Protein AF-A0A2V7K6N4-F1 (afdb_monomer_lite)

Radius of gyration: 15.66 Å; chains: 1; bounding box: 39×27×40 Å

pLDDT: mean 75.0, std 14.48, range [33.69, 92.31]

Structure (mmCIF, N/CA/C/O backbone):
data_AF-A0A2V7K6N4-F1
#
_entry.id   AF-A0A2V7K6N4-F1
#
loop_
_atom_site.group_PDB
_atom_site.id
_atom_site.type_symbol
_atom_site.label_atom_id
_atom_site.label_alt_id
_atom_site.label_comp_id
_atom_site.label_asym_id
_atom_site.label_entity_id
_atom_site.label_seq_id
_atom_site.pdbx_PDB_ins_code
_atom_site.Cartn_x
_atom_site.Cartn_y
_atom_site.Cartn_z
_atom_site.occupancy
_atom_site.B_iso_or_equiv
_atom_site.auth_seq_id
_atom_site.auth_comp_id
_atom_site.auth_asym_id
_atom_site.auth_atom_id
_atom_site.pdbx_PDB_model_num
ATOM 1 N N . MET A 1 1 ? -21.571 -7.717 -23.019 1.00 52.09 1 MET A N 1
ATOM 2 C CA . MET A 1 1 ? -20.991 -6.457 -22.486 1.00 52.09 1 MET A CA 1
ATOM 3 C C . MET A 1 1 ? -20.639 -6.507 -20.994 1.00 52.09 1 MET A C 1
ATOM 5 O O . MET A 1 1 ? -19.637 -5.911 -20.636 1.00 52.09 1 MET A O 1
ATOM 9 N N . LYS A 1 2 ? -21.391 -7.190 -20.110 1.00 54.81 2 LYS A N 1
ATOM 10 C CA . LYS A 1 2 ? -21.030 -7.298 -18.675 1.00 54.81 2 LYS A CA 1
ATOM 11 C C . LYS A 1 2 ? -19.740 -8.098 -18.421 1.00 54.81 2 LYS A C 1
ATOM 13 O O . LYS A 1 2 ? -18.924 -7.679 -17.606 1.00 54.81 2 LYS A O 1
ATOM 18 N N . ASP A 1 3 ? -19.523 -9.176 -19.169 1.00 60.28 3 ASP A N 1
ATOM 19 C CA . ASP A 1 3 ? -18.391 -10.085 -18.933 1.00 60.28 3 ASP A CA 1
ATOM 20 C C . ASP A 1 3 ? -17.033 -9.463 -19.273 1.00 60.28 3 ASP A C 1
ATOM 22 O O . ASP A 1 3 ? -16.061 -9.669 -18.552 1.00 60.28 3 ASP A O 1
ATOM 26 N N . SER A 1 4 ? -16.962 -8.614 -20.304 1.00 67.69 4 SER A N 1
ATOM 27 C CA . SER A 1 4 ? -15.722 -7.918 -20.669 1.00 67.69 4 SER A CA 1
ATOM 28 C C . SER A 1 4 ? -15.277 -6.923 -19.596 1.00 67.69 4 SER A C 1
ATOM 30 O O . SER A 1 4 ? -14.083 -6.786 -19.346 1.00 67.69 4 SER A O 1
ATOM 32 N N . VAL A 1 5 ? -16.220 -6.268 -18.911 1.00 69.31 5 VAL A N 1
ATOM 33 C CA . VAL A 1 5 ? -15.918 -5.344 -17.806 1.00 69.31 5 VAL A CA 1
ATOM 34 C C . VAL A 1 5 ? -15.395 -6.101 -16.587 1.00 69.31 5 VAL A C 1
ATOM 36 O O . VAL A 1 5 ? -14.442 -5.653 -15.951 1.00 69.31 5 VAL A O 1
ATOM 39 N N . VAL A 1 6 ? -15.981 -7.258 -16.267 1.00 65.75 6 VAL A N 1
ATOM 40 C CA . VAL A 1 6 ? -15.510 -8.108 -15.162 1.00 65.75 6 VAL A CA 1
ATOM 41 C C . VAL A 1 6 ? -14.110 -8.640 -15.460 1.00 65.75 6 VAL A C 1
ATOM 43 O O . VAL A 1 6 ? -13.224 -8.500 -14.623 1.00 65.75 6 VAL A O 1
ATOM 46 N N . VAL A 1 7 ? -13.876 -9.159 -16.667 1.00 67.25 7 VAL A N 1
ATOM 47 C CA . VAL A 1 7 ? -12.550 -9.626 -17.098 1.00 67.25 7 VAL A CA 1
ATOM 48 C C . VAL A 1 7 ? -11.526 -8.494 -17.055 1.00 67.25 7 VAL A C 1
ATOM 50 O O . VAL A 1 7 ? -10.430 -8.688 -16.542 1.00 67.25 7 VAL A O 1
ATOM 53 N N . MET A 1 8 ? -11.877 -7.291 -17.515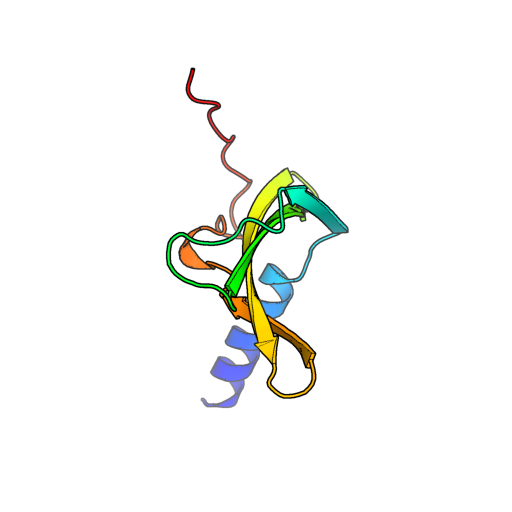 1.00 66.19 8 MET A N 1
ATOM 54 C CA . MET A 1 8 ? -10.980 -6.134 -17.467 1.00 66.19 8 MET A CA 1
ATOM 55 C C . MET A 1 8 ? -10.616 -5.748 -16.026 1.00 66.19 8 MET A C 1
ATOM 57 O O . MET A 1 8 ? -9.447 -5.510 -15.731 1.00 66.19 8 MET A O 1
ATOM 61 N N . ARG A 1 9 ? -11.592 -5.741 -15.109 1.00 64.31 9 ARG A N 1
ATOM 62 C CA . ARG A 1 9 ? -11.372 -5.437 -13.684 1.00 64.31 9 ARG A CA 1
ATOM 63 C C . ARG A 1 9 ? -10.529 -6.502 -12.989 1.00 64.31 9 ARG A C 1
ATOM 65 O O . ARG A 1 9 ? -9.603 -6.154 -12.266 1.00 64.31 9 ARG A O 1
ATOM 72 N N . VAL A 1 10 ? -10.807 -7.781 -13.238 1.00 64.06 10 VAL A N 1
ATOM 73 C CA . VAL A 1 10 ? -10.036 -8.901 -12.675 1.00 64.06 10 VAL A CA 1
ATOM 74 C C . VAL A 1 10 ? -8.610 -8.913 -13.222 1.00 64.06 10 VAL A C 1
ATOM 76 O O . VAL A 1 10 ? -7.672 -9.140 -12.465 1.00 64.06 10 VAL A O 1
ATOM 79 N N . SER A 1 11 ? -8.417 -8.620 -14.507 1.00 65.69 11 SER A N 1
ATOM 80 C CA . SER A 1 11 ? -7.085 -8.511 -15.108 1.00 65.69 11 SER A CA 1
ATOM 81 C C . SER A 1 11 ? -6.303 -7.326 -14.552 1.00 65.69 11 SER A C 1
ATOM 83 O O . SER A 1 11 ? -5.136 -7.489 -14.209 1.00 65.69 11 SER A O 1
ATOM 85 N N . ALA A 1 12 ? -6.944 -6.166 -14.374 1.00 60.75 12 ALA A N 1
ATOM 86 C CA . ALA A 1 12 ? -6.325 -5.038 -13.687 1.00 60.75 12 ALA A CA 1
ATOM 87 C C . ALA A 1 12 ? -5.912 -5.439 -12.263 1.00 60.75 12 ALA A C 1
ATOM 89 O O . ALA A 1 12 ? -4.753 -5.271 -11.901 1.00 60.75 12 ALA A O 1
ATOM 90 N N . MET A 1 13 ? -6.808 -6.064 -11.493 1.00 59.88 13 MET A N 1
ATOM 91 C CA . MET A 1 13 ? -6.497 -6.563 -10.149 1.00 59.88 13 MET A CA 1
ATOM 92 C C . MET A 1 13 ? -5.332 -7.557 -10.150 1.00 59.88 13 MET A C 1
ATOM 94 O O . MET A 1 13 ? -4.425 -7.405 -9.346 1.00 59.88 13 MET A O 1
ATOM 98 N N . ARG A 1 14 ? -5.291 -8.530 -11.068 1.00 60.88 14 ARG A N 1
ATOM 99 C CA . ARG A 1 14 ? -4.170 -9.482 -11.185 1.00 60.88 14 ARG A CA 1
ATOM 100 C C . ARG A 1 14 ? -2.847 -8.789 -11.478 1.00 60.88 14 ARG A C 1
ATOM 102 O O . ARG A 1 14 ? -1.841 -9.149 -10.888 1.00 60.88 14 ARG A O 1
ATOM 109 N N . VAL A 1 15 ? -2.852 -7.782 -12.344 1.00 62.59 15 VAL A N 1
ATOM 110 C CA . VAL A 1 15 ? -1.665 -6.975 -12.646 1.00 62.59 15 VAL A CA 1
ATOM 111 C C . VAL A 1 15 ? -1.230 -6.155 -11.422 1.00 62.59 15 VAL A C 1
ATOM 113 O O . VAL A 1 15 ? -0.038 -6.057 -11.141 1.00 62.59 15 VAL A O 1
ATOM 116 N N . TYR A 1 16 ? -2.182 -5.616 -10.656 1.00 58.09 16 TYR A N 1
ATOM 117 C CA . TYR A 1 16 ? -1.914 -4.919 -9.396 1.00 58.09 16 TYR A CA 1
ATOM 118 C C . TYR A 1 16 ? -1.524 -5.847 -8.244 1.00 58.09 16 TYR A C 1
ATOM 120 O O . TYR A 1 16 ? -0.989 -5.338 -7.274 1.00 58.09 16 TYR A O 1
ATOM 128 N N . LEU A 1 17 ? -1.789 -7.153 -8.322 1.00 62.28 17 LEU A N 1
ATOM 129 C CA . LEU A 1 17 ? -1.461 -8.148 -7.291 1.00 62.28 17 LEU A CA 1
ATOM 130 C C . LEU A 1 17 ? -0.255 -9.022 -7.665 1.00 62.28 17 LEU A C 1
ATOM 132 O O . LEU A 1 17 ? 0.131 -9.890 -6.885 1.00 62.28 17 LEU A O 1
ATOM 136 N N . ASN A 1 18 ? 0.328 -8.823 -8.852 1.00 65.44 18 ASN A N 1
ATOM 137 C CA . ASN A 1 18 ? 1.517 -9.542 -9.297 1.00 65.44 18 ASN A CA 1
ATOM 138 C C . ASN A 1 18 ? 2.772 -8.966 -8.623 1.00 65.44 18 ASN A C 1
ATOM 140 O O . ASN A 1 18 ? 3.589 -8.282 -9.244 1.00 65.44 18 ASN A O 1
ATOM 144 N N . HIS A 1 19 ? 2.887 -9.205 -7.321 1.00 62.50 19 HIS A N 1
ATOM 145 C CA . HIS A 1 19 ? 4.034 -8.839 -6.504 1.00 62.50 19 HIS A CA 1
ATOM 146 C C . HIS A 1 19 ? 4.757 -10.096 -6.050 1.00 62.50 19 HIS A C 1
ATOM 148 O O . HIS A 1 19 ? 4.144 -11.022 -5.526 1.00 62.50 19 HIS A O 1
ATOM 154 N N . VAL A 1 20 ? 6.073 -10.108 -6.238 1.00 67.50 20 VAL A N 1
ATOM 155 C CA . VAL A 1 20 ? 6.956 -11.232 -5.879 1.00 67.50 20 VAL A CA 1
ATOM 156 C C . VAL A 1 20 ? 7.263 -11.271 -4.381 1.00 67.50 20 VAL A C 1
ATOM 158 O O . VAL A 1 20 ? 7.684 -12.299 -3.860 1.00 67.50 20 VAL A O 1
ATOM 161 N N . GLY A 1 21 ? 7.006 -10.170 -3.675 1.00 76.50 21 GLY A N 1
ATOM 162 C CA . GLY A 1 21 ? 7.185 -10.062 -2.236 1.00 76.50 21 GLY A CA 1
ATOM 163 C C . GLY A 1 21 ? 6.705 -8.717 -1.702 1.00 76.50 21 GLY A C 1
ATOM 164 O O . GLY A 1 21 ? 6.479 -7.767 -2.458 1.00 76.50 21 GLY A O 1
ATOM 165 N N . TYR A 1 22 ? 6.555 -8.635 -0.384 1.00 82.31 22 TYR A N 1
ATOM 166 C CA . TYR A 1 22 ? 6.278 -7.389 0.320 1.00 82.31 22 TYR A CA 1
ATOM 167 C C . TYR A 1 22 ? 7.010 -7.359 1.662 1.00 82.31 22 TYR A C 1
ATOM 169 O O . TYR A 1 22 ? 7.300 -8.401 2.252 1.00 82.31 22 TYR A O 1
ATOM 177 N N . ARG A 1 23 ? 7.296 -6.157 2.161 1.00 86.12 23 ARG A N 1
ATOM 178 C CA . ARG A 1 23 ? 7.930 -5.928 3.460 1.00 86.12 23 ARG A CA 1
ATOM 179 C C . ARG A 1 23 ? 7.340 -4.684 4.108 1.00 86.12 23 ARG A C 1
ATOM 181 O O . ARG A 1 23 ? 7.310 -3.624 3.496 1.00 86.12 23 ARG A O 1
ATOM 188 N N . ILE A 1 24 ? 6.889 -4.785 5.355 1.00 86.69 24 ILE A N 1
ATOM 189 C CA . ILE A 1 24 ? 6.519 -3.595 6.131 1.00 86.69 24 ILE A CA 1
ATOM 190 C C . ILE A 1 24 ? 7.813 -2.867 6.492 1.00 86.69 24 ILE A C 1
ATOM 192 O O . ILE A 1 24 ? 8.713 -3.465 7.080 1.00 86.69 24 ILE A O 1
ATOM 196 N N . ILE A 1 25 ? 7.915 -1.597 6.110 1.00 91.12 25 ILE A N 1
ATOM 197 C CA . ILE A 1 25 ? 9.109 -0.778 6.353 1.00 91.12 25 ILE A CA 1
ATOM 198 C C . ILE A 1 25 ? 8.876 0.310 7.394 1.00 91.12 25 ILE A C 1
ATOM 200 O O . ILE A 1 25 ? 9.837 0.802 7.974 1.00 91.12 25 ILE A O 1
ATOM 204 N N . GLU A 1 26 ? 7.616 0.671 7.642 1.00 91.31 26 GLU A N 1
ATOM 205 C CA . GLU A 1 26 ? 7.244 1.666 8.645 1.00 91.31 26 GLU A CA 1
ATOM 206 C C . GLU A 1 26 ? 5.817 1.410 9.158 1.00 91.31 26 GLU A C 1
ATOM 208 O O . GLU A 1 26 ? 4.938 1.006 8.389 1.00 91.31 26 GLU A O 1
ATOM 213 N N . GLY A 1 27 ? 5.591 1.671 10.448 1.00 87.12 27 GLY A N 1
ATOM 214 C CA . GLY A 1 27 ? 4.292 1.586 11.117 1.00 87.12 27 GLY A CA 1
ATOM 215 C C . GLY A 1 27 ? 4.230 0.574 12.274 1.00 87.12 27 GLY A C 1
ATOM 216 O O . GLY A 1 27 ? 5.192 -0.162 12.499 1.00 87.12 27 GLY A O 1
ATOM 217 N N . PRO A 1 28 ? 3.109 0.530 13.021 1.00 89.06 28 PRO A N 1
ATOM 218 C CA . PRO A 1 28 ? 1.894 1.324 12.814 1.00 89.06 28 PRO A CA 1
ATOM 219 C C . PRO A 1 28 ? 2.116 2.812 13.117 1.00 89.06 28 PRO A C 1
ATOM 221 O O . PRO A 1 28 ? 2.536 3.175 14.213 1.00 89.06 28 PRO A O 1
ATOM 224 N N . LEU A 1 29 ? 1.826 3.675 12.145 1.00 88.50 29 LEU A N 1
ATOM 225 C CA . LEU A 1 29 ? 1.826 5.124 12.318 1.00 88.50 29 LEU A CA 1
ATOM 226 C C . LEU A 1 29 ? 0.404 5.559 12.643 1.00 88.50 29 LEU A C 1
ATOM 228 O O . LEU A 1 29 ? -0.509 5.345 11.848 1.00 88.50 29 LEU A O 1
ATOM 232 N N . GLN A 1 30 ? 0.195 6.153 13.811 1.00 84.06 30 GLN A N 1
ATOM 233 C CA . GLN A 1 30 ? -1.128 6.644 14.173 1.00 84.06 30 GLN A CA 1
ATOM 234 C C . GLN A 1 30 ? -1.398 7.964 13.448 1.00 84.06 30 GLN A C 1
ATOM 236 O O . GLN A 1 30 ? -0.615 8.910 13.559 1.00 84.06 30 GLN A O 1
ATOM 241 N N . ALA A 1 31 ? -2.497 8.032 12.697 1.00 67.69 31 ALA A N 1
ATOM 242 C CA . ALA A 1 31 ? -2.884 9.268 12.033 1.00 67.69 31 ALA A CA 1
ATOM 243 C C . ALA A 1 31 ? -3.300 10.322 13.085 1.00 67.69 31 ALA A C 1
ATOM 245 O O . ALA A 1 31 ? -4.018 9.989 14.038 1.00 67.69 31 ALA A O 1
ATOM 246 N N . PRO A 1 32 ? -2.888 11.599 12.951 1.00 68.00 32 PRO A N 1
ATOM 247 C CA . PRO A 1 32 ? -3.274 12.643 13.896 1.00 68.00 32 PRO A CA 1
ATOM 248 C C . PRO A 1 32 ? -4.801 12.750 14.010 1.00 68.00 32 PRO A C 1
ATOM 250 O O . PRO A 1 32 ? -5.492 13.021 13.032 1.00 68.00 32 PRO A O 1
ATOM 253 N N . GLY A 1 33 ? -5.337 12.524 15.211 1.00 71.88 33 GLY A N 1
ATOM 254 C CA . GLY A 1 33 ? -6.775 12.618 15.483 1.00 71.88 33 GLY A CA 1
ATOM 255 C C . GLY A 1 33 ? -7.603 11.361 15.182 1.00 71.88 33 GLY A C 1
ATOM 256 O O . GLY A 1 33 ? -8.793 11.362 15.489 1.00 71.88 33 GLY A O 1
ATOM 257 N N . GLN A 1 34 ? -7.012 10.275 14.667 1.00 75.00 34 GLN A N 1
ATOM 258 C CA . GLN A 1 34 ? -7.712 9.000 14.452 1.00 75.00 34 GLN A CA 1
ATOM 259 C C . GLN A 1 34 ? -7.097 7.902 15.323 1.00 75.00 34 GLN A C 1
ATOM 261 O O . GLN A 1 34 ? -5.972 7.463 15.107 1.00 75.00 34 GLN A O 1
ATOM 266 N N . ARG A 1 35 ? -7.837 7.455 16.346 1.00 75.50 35 ARG A N 1
ATOM 267 C CA . ARG A 1 35 ? -7.346 6.423 17.279 1.00 75.50 35 ARG A CA 1
ATOM 268 C C . ARG A 1 35 ? -7.442 5.009 16.718 1.00 75.50 35 ARG A C 1
ATOM 270 O O . ARG A 1 35 ? -6.629 4.167 17.085 1.00 75.50 35 ARG A O 1
ATOM 277 N N . ASP A 1 36 ? -8.403 4.785 15.828 1.00 86.62 36 ASP A N 1
ATOM 278 C CA . ASP A 1 36 ? -8.757 3.452 15.340 1.00 86.62 36 ASP A CA 1
ATOM 279 C C . ASP A 1 36 ? -8.169 3.129 13.965 1.00 86.62 36 ASP A C 1
ATOM 281 O O . ASP A 1 36 ? -8.328 2.000 13.505 1.00 86.62 36 ASP A O 1
ATOM 285 N N . ILE A 1 37 ? -7.492 4.093 13.330 1.00 89.50 37 ILE A N 1
ATOM 286 C CA . ILE A 1 37 ? -6.827 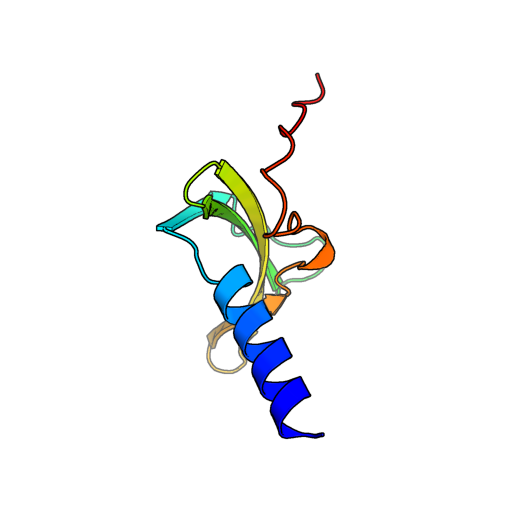3.936 12.036 1.00 89.50 37 ILE A CA 1
ATOM 287 C C . ILE A 1 37 ? -5.325 4.107 12.234 1.00 89.50 37 ILE A C 1
ATOM 289 O O . ILE A 1 37 ? -4.863 5.080 12.837 1.00 89.50 37 ILE A O 1
ATOM 293 N N . VAL A 1 38 ? -4.565 3.148 11.718 1.00 92.31 38 VAL A N 1
ATOM 294 C CA . VAL A 1 38 ? -3.107 3.220 11.658 1.00 92.31 38 VAL A CA 1
ATOM 295 C C . VAL A 1 38 ? -2.639 2.984 10.233 1.00 92.31 38 VAL A C 1
ATOM 297 O O . VAL A 1 38 ? -3.180 2.144 9.514 1.00 92.31 38 VAL A O 1
ATOM 300 N N . THR A 1 39 ? -1.606 3.714 9.844 1.00 92.12 39 THR A N 1
ATOM 301 C CA . THR A 1 39 ? -0.997 3.628 8.524 1.00 92.12 39 THR A CA 1
ATOM 302 C C . THR A 1 39 ? 0.272 2.788 8.596 1.00 92.12 39 THR A C 1
ATOM 304 O O . THR A 1 39 ? 1.105 2.945 9.491 1.00 92.12 39 THR A O 1
ATOM 307 N N . PHE A 1 40 ? 0.449 1.917 7.613 1.00 90.69 40 PHE A N 1
ATOM 308 C CA . PHE A 1 40 ? 1.683 1.192 7.352 1.00 90.69 40 PHE A CA 1
ATOM 309 C C . PHE A 1 40 ? 2.265 1.633 6.018 1.00 90.69 40 PHE A C 1
ATOM 311 O O . PHE A 1 40 ? 1.534 1.848 5.049 1.00 90.69 40 PHE A O 1
ATOM 318 N N . ARG A 1 41 ? 3.592 1.711 5.941 1.00 91.44 41 ARG A N 1
ATOM 319 C CA . ARG A 1 41 ? 4.297 1.771 4.661 1.00 91.44 41 ARG A CA 1
ATOM 320 C C . ARG A 1 41 ? 4.839 0.395 4.356 1.00 91.44 41 ARG A C 1
ATOM 322 O O . ARG A 1 41 ? 5.622 -0.172 5.119 1.00 91.44 41 ARG A O 1
ATOM 329 N N . VAL A 1 42 ? 4.403 -0.129 3.227 1.00 88.06 42 VAL A N 1
ATOM 330 C CA . VAL A 1 42 ? 4.725 -1.462 2.752 1.00 88.06 42 VAL A CA 1
ATOM 331 C C . VAL A 1 42 ? 5.538 -1.312 1.484 1.00 88.06 42 VAL A C 1
ATOM 333 O O . VAL A 1 42 ? 5.079 -0.774 0.483 1.00 88.06 42 VAL A O 1
ATOM 336 N N . GLU A 1 43 ? 6.772 -1.767 1.536 1.00 87.94 43 GLU A N 1
ATOM 337 C CA . GLU A 1 43 ? 7.603 -1.948 0.366 1.00 87.94 43 GLU A CA 1
ATOM 338 C C . GLU A 1 43 ? 7.086 -3.153 -0.427 1.00 87.94 43 GLU A C 1
ATOM 340 O O . GLU A 1 43 ? 7.024 -4.268 0.084 1.00 87.94 43 GLU A O 1
ATOM 345 N N . MET A 1 44 ? 6.687 -2.917 -1.669 1.00 84.75 44 MET A N 1
ATOM 346 C CA . MET A 1 44 ? 6.143 -3.898 -2.597 1.00 84.75 44 MET A CA 1
ATOM 347 C C . MET A 1 44 ? 7.187 -4.193 -3.672 1.00 84.75 44 MET A C 1
ATOM 349 O O . MET A 1 44 ? 7.671 -3.272 -4.337 1.00 84.75 44 MET A O 1
ATOM 353 N N . GLN A 1 45 ? 7.511 -5.469 -3.870 1.00 82.06 45 GLN A N 1
ATOM 354 C CA . GLN A 1 45 ? 8.460 -5.919 -4.887 1.00 82.06 45 GLN A CA 1
ATOM 355 C C . GLN A 1 45 ? 7.720 -6.368 -6.150 1.00 82.06 45 GLN A C 1
ATOM 357 O O .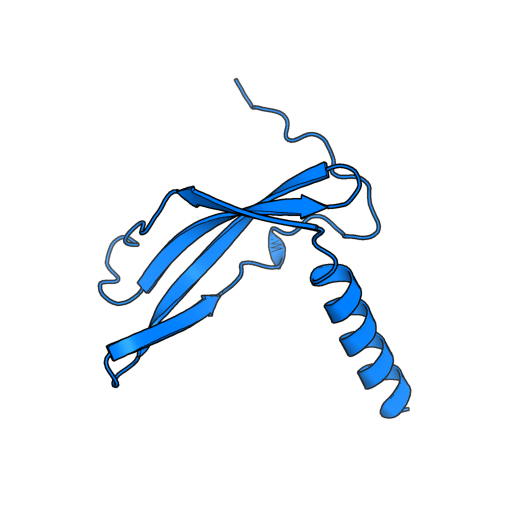 GLN A 1 45 ? 6.798 -7.184 -6.104 1.00 82.06 45 GLN A O 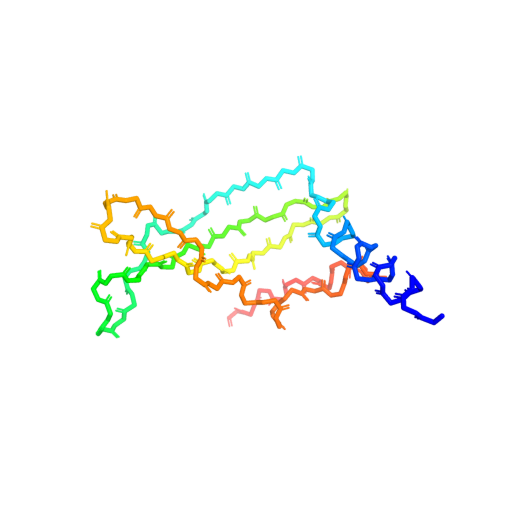1
ATOM 362 N N . ARG A 1 46 ? 8.148 -5.844 -7.295 1.00 78.69 46 ARG A N 1
ATOM 363 C CA . ARG A 1 46 ? 7.802 -6.292 -8.647 1.00 78.69 46 ARG A CA 1
ATOM 364 C C . ARG A 1 46 ? 9.050 -6.883 -9.301 1.00 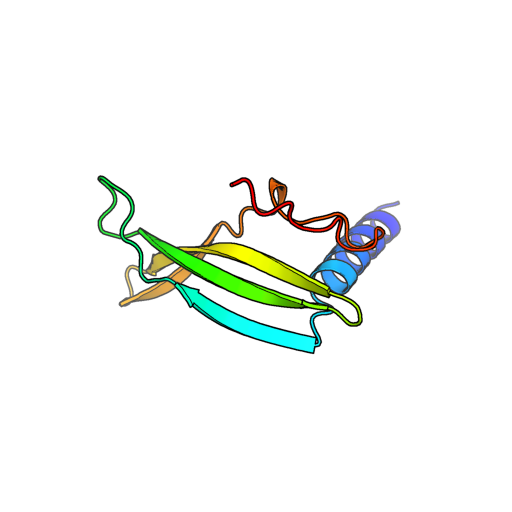78.69 46 ARG A C 1
ATOM 366 O O . ARG A 1 46 ? 10.162 -6.628 -8.851 1.00 78.69 46 ARG A O 1
ATOM 373 N N . GLU A 1 47 ? 8.863 -7.613 -10.397 1.00 72.94 47 GLU A N 1
ATOM 374 C CA . GLU A 1 47 ? 9.936 -8.315 -11.123 1.00 72.94 47 GLU A CA 1
ATOM 375 C C . GLU A 1 47 ? 11.161 -7.433 -11.441 1.00 72.94 47 GLU A C 1
ATOM 377 O O . GLU A 1 47 ? 12.293 -7.912 -11.440 1.00 72.94 47 GLU A O 1
ATOM 382 N N . HIS A 1 48 ? 10.955 -6.130 -11.657 1.00 72.94 48 HIS A N 1
ATOM 383 C CA . HIS A 1 48 ? 12.020 -5.198 -12.043 1.00 72.94 48 HIS A CA 1
ATOM 384 C C . HIS A 1 48 ? 12.100 -3.931 -11.184 1.00 72.94 48 HIS A C 1
ATOM 386 O O . HIS A 1 48 ? 12.831 -3.006 -11.538 1.00 72.94 48 HIS A O 1
ATOM 392 N N . CYS A 1 49 ? 11.339 -3.837 -10.090 1.00 77.38 49 CYS A N 1
ATOM 393 C CA . CYS A 1 49 ? 11.416 -2.678 -9.206 1.00 77.38 49 CYS A CA 1
ATOM 394 C C . CYS A 1 49 ? 10.718 -2.871 -7.866 1.00 77.38 49 CYS A C 1
ATOM 396 O O . CYS A 1 49 ? 9.841 -3.714 -7.703 1.00 77.38 49 CYS A O 1
ATOM 398 N N . THR A 1 50 ? 11.052 -1.985 -6.938 1.00 83.12 50 THR A N 1
ATOM 399 C CA . THR A 1 50 ? 10.435 -1.899 -5.622 1.00 83.12 50 THR A CA 1
ATOM 400 C C . THR A 1 50 ? 9.773 -0.533 -5.472 1.00 83.12 50 THR A C 1
ATOM 402 O O . THR A 1 50 ? 10.328 0.475 -5.909 1.00 83.12 50 THR A O 1
ATOM 405 N N . TYR A 1 51 ? 8.589 -0.477 -4.867 1.00 82.81 51 TYR A N 1
ATOM 406 C CA . TYR A 1 51 ? 7.929 0.786 -4.532 1.00 82.81 51 TYR A CA 1
ATOM 407 C C . TYR A 1 51 ? 7.290 0.716 -3.148 1.00 82.81 51 TYR A C 1
ATOM 409 O O . TYR A 1 51 ? 7.014 -0.364 -2.641 1.00 82.81 51 TYR A O 1
ATOM 417 N N . VAL A 1 52 ? 7.047 1.870 -2.530 1.00 87.38 52 VAL A N 1
ATOM 418 C CA . VAL A 1 52 ? 6.434 1.944 -1.199 1.00 87.38 52 VAL A CA 1
ATOM 419 C C . VAL A 1 52 ? 4.968 2.314 -1.339 1.00 87.38 52 VAL A C 1
ATOM 421 O O . VAL A 1 52 ? 4.649 3.356 -1.905 1.00 87.38 52 VAL A O 1
ATOM 424 N N . GLN A 1 53 ? 4.097 1.475 -0.790 1.00 87.94 53 GLN A N 1
ATOM 425 C CA . GLN A 1 53 ? 2.661 1.673 -0.742 1.00 87.94 53 GLN A CA 1
ATOM 426 C C . GLN A 1 53 ? 2.196 1.968 0.679 1.00 87.94 53 GLN A C 1
ATOM 428 O O . GLN A 1 53 ? 2.655 1.345 1.635 1.00 87.94 53 GLN A O 1
ATOM 433 N N . ARG A 1 54 ? 1.258 2.902 0.821 1.00 90.44 54 ARG A N 1
ATOM 434 C CA . ARG A 1 54 ? 0.594 3.169 2.097 1.00 90.44 54 ARG A CA 1
ATOM 435 C C . ARG A 1 54 ? -0.658 2.312 2.228 1.00 90.44 54 ARG A C 1
ATOM 437 O O . ARG A 1 54 ? -1.433 2.216 1.278 1.00 90.44 54 ARG A O 1
ATOM 444 N N . PHE A 1 55 ? -0.822 1.710 3.399 1.00 90.06 55 PHE A N 1
ATOM 445 C CA . PHE A 1 55 ? -1.990 0.934 3.792 1.00 90.06 55 PHE A CA 1
ATOM 446 C C . PHE A 1 55 ? -2.543 1.507 5.085 1.00 90.06 55 PHE A C 1
ATOM 448 O O . PHE A 1 55 ? -1.860 1.471 6.108 1.00 90.06 55 PHE A O 1
ATOM 455 N N . ASP A 1 56 ? -3.783 1.965 5.047 1.00 91.31 56 ASP A N 1
ATOM 456 C CA . ASP A 1 56 ? -4.524 2.302 6.249 1.00 91.31 56 ASP A CA 1
ATOM 457 C C . ASP A 1 56 ? -5.264 1.055 6.708 1.00 91.31 56 ASP A C 1
ATOM 459 O O . ASP A 1 56 ? -5.976 0.410 5.934 1.00 91.31 56 ASP A O 1
ATOM 463 N N . VAL A 1 57 ? -5.098 0.695 7.977 1.00 90.50 57 VAL A N 1
ATOM 464 C CA . VAL A 1 57 ? -5.868 -0.373 8.606 1.00 90.50 57 VAL A CA 1
ATOM 465 C C . VAL A 1 57 ? -6.664 0.187 9.766 1.00 90.50 57 VAL A C 1
ATOM 467 O O . VAL A 1 57 ? -6.167 0.980 10.564 1.00 90.50 57 VAL A O 1
ATOM 470 N N . GLN A 1 58 ? -7.910 -0.255 9.861 1.00 91.00 58 GLN A N 1
ATOM 471 C CA . GLN A 1 58 ? -8.826 0.132 10.916 1.00 91.00 58 GLN A CA 1
ATOM 472 C C . GLN A 1 58 ? -9.136 -1.044 11.832 1.00 91.00 58 GLN A C 1
ATOM 474 O O . GLN A 1 58 ? -9.273 -2.191 11.384 1.00 91.00 58 GLN A O 1
ATOM 479 N N . ARG A 1 59 ? -9.277 -0.759 13.126 1.00 89.50 59 ARG A N 1
ATOM 480 C CA . ARG A 1 59 ? -9.687 -1.766 14.101 1.00 89.50 59 ARG A CA 1
ATOM 481 C C . ARG A 1 59 ? -11.164 -2.105 13.914 1.00 89.50 59 ARG A C 1
ATOM 483 O O . ARG A 1 59 ? -12.026 -1.230 13.894 1.00 89.50 59 ARG A O 1
ATOM 490 N N . THR A 1 60 ? -11.479 -3.387 13.789 1.00 88.81 60 THR A N 1
ATOM 491 C CA . THR A 1 60 ? -12.868 -3.844 13.710 1.00 88.81 60 THR A CA 1
ATOM 492 C C . THR A 1 60 ? -13.495 -3.858 15.102 1.00 88.81 60 THR A C 1
ATOM 494 O O . THR A 1 60 ? -12.810 -4.000 16.118 1.00 88.81 60 THR A O 1
ATOM 497 N N . ARG A 1 61 ? -14.831 -3.791 15.170 1.00 87.12 61 ARG A N 1
ATOM 498 C CA . ARG A 1 61 ? -15.571 -3.909 16.444 1.00 87.12 61 ARG A CA 1
ATOM 499 C C . ARG A 1 61 ? -15.314 -5.234 17.174 1.00 87.12 61 ARG A C 1
ATOM 501 O O . ARG A 1 61 ? -15.478 -5.299 18.384 1.00 87.12 61 ARG A O 1
ATOM 508 N N . GLN A 1 62 ? -14.907 -6.271 16.442 1.00 89.12 62 GLN A N 1
ATOM 509 C CA . GLN A 1 62 ? -14.572 -7.595 16.975 1.00 89.12 62 GLN A CA 1
ATOM 510 C C . GLN A 1 62 ? -13.094 -7.713 17.399 1.00 89.12 62 GLN A C 1
ATOM 512 O O . GLN A 1 62 ? -12.659 -8.785 17.800 1.00 89.12 62 GLN A O 1
ATOM 517 N N . GLY A 1 63 ? -12.315 -6.626 17.326 1.00 83.88 63 GLY A N 1
ATOM 518 C CA . GLY A 1 63 ? -10.925 -6.579 17.791 1.00 83.88 63 GLY A CA 1
ATOM 519 C C . GLY A 1 63 ? -9.873 -7.005 16.763 1.00 83.88 63 GLY A C 1
ATOM 520 O O . GLY A 1 63 ? -8.692 -7.034 17.103 1.00 83.88 63 GLY A O 1
ATOM 521 N N . GLY A 1 64 ? -10.278 -7.297 15.524 1.00 86.88 64 GLY A N 1
ATOM 522 C CA . GLY A 1 64 ? -9.372 -7.559 14.404 1.00 86.88 64 GLY A CA 1
ATOM 523 C C . GLY A 1 64 ? -8.929 -6.281 13.691 1.00 86.88 64 GLY A C 1
ATOM 524 O O . GLY A 1 64 ? -9.349 -5.180 14.044 1.00 86.88 64 GLY A O 1
ATOM 525 N N . TRP A 1 65 ? -8.117 -6.434 12.649 1.00 85.88 65 TRP A N 1
ATOM 526 C CA . TRP A 1 65 ? -7.706 -5.344 11.764 1.00 85.88 65 TRP A CA 1
ATOM 527 C C . TRP A 1 65 ? -8.235 -5.590 10.359 1.00 85.88 65 TRP A C 1
ATOM 529 O O . TRP A 1 65 ? -8.226 -6.721 9.876 1.00 85.88 65 TRP A O 1
ATOM 539 N N . MET A 1 66 ? -8.698 -4.531 9.709 1.00 88.44 66 MET A N 1
ATOM 540 C CA . MET A 1 66 ? -9.168 -4.568 8.332 1.00 88.44 66 MET A CA 1
ATOM 541 C C . MET A 1 66 ? -8.489 -3.456 7.544 1.00 88.44 66 MET A C 1
ATOM 543 O O . MET A 1 66 ? -8.371 -2.341 8.042 1.00 88.44 66 MET A O 1
ATOM 547 N N . VAL A 1 67 ? -8.079 -3.748 6.311 1.00 88.94 67 VAL A N 1
ATOM 548 C CA . VAL A 1 67 ? -7.597 -2.722 5.380 1.00 88.94 67 VAL A CA 1
ATOM 549 C C . VAL A 1 67 ? -8.741 -1.753 5.079 1.00 88.94 67 VAL A C 1
ATOM 551 O O . VAL A 1 67 ? -9.795 -2.167 4.597 1.00 88.94 67 VAL A O 1
ATOM 554 N N . ALA A 1 68 ? -8.534 -0.484 5.417 1.00 88.25 68 ALA A N 1
ATOM 555 C CA . ALA A 1 68 ? -9.454 0.620 5.180 1.00 88.25 68 ALA A CA 1
ATOM 556 C C . ALA A 1 68 ? -9.148 1.319 3.848 1.00 88.25 68 ALA A C 1
ATOM 558 O O . ALA A 1 68 ? -10.073 1.587 3.085 1.00 88.25 68 ALA A O 1
ATOM 559 N N . ASP A 1 69 ? -7.866 1.547 3.546 1.00 87.75 69 ASP A N 1
ATOM 560 C CA . ASP A 1 69 ? -7.410 2.146 2.288 1.00 87.75 69 ASP A CA 1
ATOM 561 C C . ASP A 1 69 ? -6.033 1.589 1.880 1.00 87.75 69 ASP A C 1
ATOM 563 O O . ASP A 1 69 ? -5.229 1.177 2.716 1.00 87.75 69 ASP A O 1
ATOM 567 N N . VAL A 1 70 ? -5.770 1.555 0.575 1.00 84.06 70 VAL A N 1
ATOM 568 C CA . VAL A 1 70 ? -4.500 1.145 -0.042 1.00 84.06 70 VAL A CA 1
ATOM 569 C C . VAL A 1 70 ? -3.927 2.272 -0.905 1.00 84.06 70 VAL A C 1
ATOM 571 O O . VAL A 1 70 ? -2.950 2.036 -1.597 1.00 84.06 70 VAL A O 1
ATOM 574 N N . HIS A 1 71 ? -4.496 3.485 -0.901 1.00 85.38 71 HIS A N 1
ATOM 575 C CA . HIS A 1 71 ? -3.985 4.663 -1.622 1.00 85.38 71 HIS A CA 1
ATOM 576 C C . HIS A 1 71 ? -3.532 4.347 -3.057 1.00 85.38 71 HIS A C 1
ATOM 578 O O . HIS A 1 71 ? -2.380 4.586 -3.446 1.00 85.38 71 HIS A O 1
ATOM 584 N N . ILE A 1 72 ? -4.422 3.721 -3.835 1.00 79.50 72 ILE A N 1
ATOM 585 C CA . ILE A 1 72 ? -4.115 3.201 -5.175 1.00 79.50 72 ILE A CA 1
ATOM 586 C C . ILE A 1 72 ? -3.721 4.297 -6.170 1.00 79.50 72 ILE A C 1
ATOM 588 O O . ILE A 1 72 ? -3.017 4.027 -7.141 1.00 79.50 72 ILE A O 1
ATOM 592 N N . GLU A 1 73 ? -4.131 5.537 -5.911 1.00 78.94 73 GLU A N 1
ATOM 593 C CA . GLU A 1 73 ? -3.755 6.740 -6.649 1.00 78.94 73 GLU A CA 1
ATOM 594 C C . GLU A 1 73 ? -2.250 7.034 -6.591 1.00 78.94 73 GLU A C 1
ATOM 596 O O . GLU A 1 73 ? -1.724 7.735 -7.454 1.00 78.94 73 GLU A O 1
ATOM 601 N N . GLN A 1 74 ? -1.551 6.473 -5.602 1.00 77.81 74 GLN A N 1
ATOM 602 C CA . GLN A 1 74 ? -0.103 6.596 -5.434 1.00 77.81 74 GLN A CA 1
ATOM 603 C C . GLN A 1 74 ? 0.660 5.437 -6.086 1.00 77.81 74 GLN A C 1
ATOM 605 O O . GLN A 1 74 ? 1.888 5.487 -6.172 1.00 77.81 74 GLN A O 1
ATOM 610 N N . ILE A 1 75 ? -0.041 4.399 -6.566 1.00 75.69 75 ILE A N 1
ATOM 611 C CA . ILE A 1 75 ? 0.594 3.231 -7.176 1.00 75.69 75 ILE A CA 1
ATOM 612 C C . ILE A 1 75 ? 1.070 3.588 -8.591 1.00 75.69 75 ILE A C 1
ATOM 614 O O . ILE A 1 75 ? 0.253 3.936 -9.452 1.00 75.69 75 ILE A O 1
ATOM 618 N N . PRO A 1 76 ? 2.368 3.409 -8.901 1.00 71.75 76 PRO A N 1
ATOM 619 C CA . PRO A 1 76 ? 2.867 3.552 -10.259 1.00 71.75 76 PRO A CA 1
ATOM 620 C C . PRO A 1 76 ? 2.155 2.590 -11.209 1.00 71.75 76 PRO A C 1
ATOM 622 O O . PRO A 1 76 ? 1.974 1.406 -10.888 1.00 71.75 76 PRO A O 1
ATOM 625 N N . SER A 1 77 ? 1.804 3.095 -12.398 1.00 72.25 77 SER A N 1
ATOM 626 C CA . SER A 1 77 ? 1.164 2.298 -13.447 1.00 72.25 77 SER A CA 1
ATOM 627 C C . SER A 1 77 ? 1.908 0.973 -13.620 1.00 72.25 77 SER A C 1
ATOM 629 O O . SER A 1 77 ? 3.106 0.986 -13.898 1.00 72.25 77 SER A O 1
ATOM 631 N N . PRO A 1 78 ? 1.228 -0.170 -13.468 1.00 64.94 78 PRO A N 1
ATOM 632 C CA . PRO A 1 78 ? 1.888 -1.463 -13.568 1.00 64.94 78 PRO A CA 1
ATOM 633 C C . PRO A 1 78 ? 2.330 -1.804 -14.997 1.00 64.94 78 PRO A C 1
ATOM 635 O O . PRO A 1 78 ? 3.145 -2.698 -15.179 1.00 64.94 78 PRO A O 1
ATOM 638 N N . ALA A 1 79 ? 1.843 -1.065 -16.000 1.00 66.75 79 ALA A N 1
ATOM 639 C CA . ALA A 1 79 ? 2.302 -1.157 -17.384 1.00 66.75 79 ALA A CA 1
ATOM 640 C C . ALA A 1 79 ? 3.578 -0.337 -17.662 1.00 66.75 79 ALA A C 1
ATOM 642 O O . ALA A 1 79 ? 4.104 -0.391 -18.771 1.00 66.75 79 ALA A O 1
ATOM 643 N N . LYS A 1 80 ? 4.062 0.456 -16.695 1.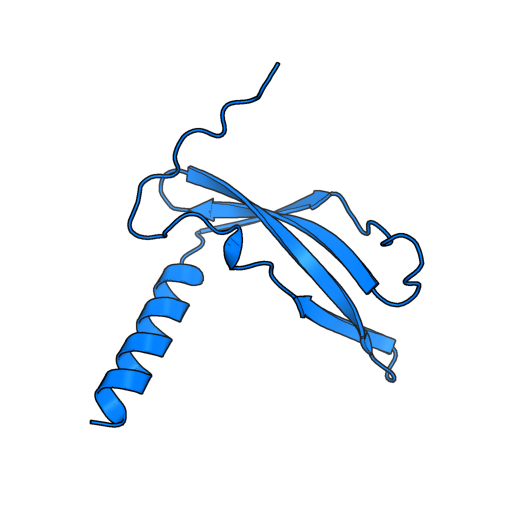00 65.38 80 LYS A N 1
ATOM 644 C CA . LYS A 1 80 ? 5.280 1.260 -16.833 1.00 65.38 80 LYS A CA 1
ATOM 645 C C . LYS A 1 80 ? 6.379 0.703 -15.921 1.00 65.38 80 LYS A C 1
ATOM 647 O O . LYS A 1 80 ? 6.073 0.307 -14.794 1.00 65.38 80 LYS A O 1
ATOM 652 N N . PRO A 1 81 ? 7.653 0.713 -16.358 1.00 61.94 81 PRO A N 1
ATOM 653 C CA . PRO A 1 81 ? 8.776 0.525 -15.446 1.00 61.94 81 PRO A CA 1
ATOM 654 C C . PRO A 1 81 ? 8.651 1.524 -14.296 1.00 61.94 81 PRO A C 1
ATOM 656 O O . PRO A 1 81 ? 8.203 2.654 -14.521 1.00 61.94 81 PRO A O 1
ATOM 659 N N . CYS A 1 82 ? 9.019 1.131 -13.074 1.00 63.31 82 CYS A N 1
ATOM 660 C CA . CYS A 1 82 ? 9.046 2.090 -11.978 1.00 63.31 82 CYS A CA 1
ATOM 661 C C . CYS A 1 82 ? 9.961 3.255 -12.378 1.00 63.31 82 CYS A C 1
ATOM 663 O O . CYS A 1 82 ? 11.160 3.067 -12.574 1.00 63.31 82 CYS A O 1
ATOM 665 N N . GLY A 1 83 ? 9.388 4.450 -12.533 1.00 58.84 83 GLY A N 1
ATOM 666 C CA . GLY A 1 83 ? 10.184 5.666 -12.625 1.00 58.84 83 GLY A CA 1
ATOM 667 C C . GLY A 1 83 ? 10.969 5.777 -11.329 1.00 58.84 83 GLY A C 1
ATOM 668 O O . GLY A 1 83 ? 10.376 5.626 -10.259 1.00 58.84 83 GLY A O 1
ATOM 669 N N . GLY A 1 84 ? 12.290 5.944 -11.428 1.00 49.41 84 GLY A N 1
ATOM 670 C CA . GLY A 1 84 ? 13.155 6.064 -10.262 1.00 49.41 84 GLY A CA 1
ATOM 671 C C . GLY A 1 84 ? 12.540 7.055 -9.285 1.00 49.41 84 GLY A C 1
ATOM 672 O O . GLY A 1 84 ? 12.213 8.177 -9.670 1.00 49.41 84 GLY A O 1
ATOM 673 N N . GLN A 1 85 ? 12.319 6.618 -8.046 1.00 46.72 85 GLN A N 1
ATOM 674 C CA . GLN A 1 85 ? 12.046 7.542 -6.961 1.00 46.72 85 GLN A CA 1
ATOM 675 C C . GLN A 1 85 ? 13.259 8.464 -6.902 1.00 46.72 85 GLN A C 1
ATOM 677 O O . GLN A 1 85 ? 14.320 8.069 -6.422 1.00 46.72 85 GLN A O 1
ATOM 682 N N . THR A 1 86 ? 13.140 9.662 -7.471 1.00 38.84 86 THR A N 1
ATOM 683 C CA . THR A 1 86 ? 14.102 10.724 -7.240 1.00 38.84 86 THR A CA 1
ATOM 684 C C . THR A 1 86 ? 14.040 10.978 -5.744 1.00 38.84 86 THR A C 1
ATOM 686 O O . THR A 1 86 ? 13.089 11.575 -5.243 1.00 38.84 86 THR A O 1
ATOM 689 N N . SER A 1 87 ? 15.013 10.424 -5.024 1.00 40.66 87 SER A N 1
ATOM 690 C CA . SER A 1 87 ? 15.346 10.817 -3.666 1.00 40.66 87 SER A CA 1
ATOM 691 C C . SER A 1 87 ? 15.672 12.304 -3.737 1.00 40.66 87 SER A C 1
ATOM 693 O O . SER A 1 87 ? 16.767 12.685 -4.145 1.00 40.66 87 SER A O 1
ATOM 695 N N . GLY A 1 88 ? 14.666 13.138 -3.479 1.00 34.75 88 GLY A N 1
ATOM 696 C CA . GLY A 1 88 ? 14.825 14.576 -3.351 1.00 34.75 88 GLY A CA 1
ATOM 697 C C . GLY A 1 88 ? 15.676 14.847 -2.120 1.00 34.75 88 GLY A C 1
ATOM 698 O O . GLY A 1 88 ? 15.302 14.447 -1.020 1.00 34.75 88 GLY A O 1
ATOM 699 N N . ASN A 1 89 ? 16.838 15.432 -2.384 1.00 33.69 89 ASN A N 1
ATOM 700 C CA . ASN A 1 89 ? 17.835 15.921 -1.438 1.00 33.69 89 ASN A CA 1
ATOM 701 C C . ASN A 1 89 ? 17.270 17.029 -0.538 1.00 33.69 89 ASN A C 1
ATOM 703 O O . ASN A 1 89 ? 16.443 17.817 -1.056 1.00 33.69 89 ASN A O 1
#

Sequence (89 aa):
MKDSVVVMRVSAMRVYLNHVGYRIIEGPLQAPGQRDIVTFRVEMQREHCTYVQRFDVQRTRQGGWMVADVHIEQIPSPAKPCGGQTSGN

Secondary structure (DSSP, 8-state):
-HHHHHHHHHHHHHHHH--SEEEEEEEEEEPTT-SSEEEEEEEEEETTEEEEEEEEEEE-TTS-EEEEE--GGGSPPTTS---------

Foldseek 3Di:
DVVVVVVVVVVQVCLVVQFPDKDFPDDQDDDVPDPFKGKTWMWTHDPQDIDTWIWIWGQDPVGDIDTPDGPCVPDPDSVDHPDPPPPDD